Protein AF-A0A925XV12-F1 (afdb_monomer_lite)

Structure (mmCIF, N/CA/C/O backbone):
data_AF-A0A925XV12-F1
#
_entry.id   AF-A0A925XV12-F1
#
loop_
_atom_site.group_PDB
_atom_site.id
_atom_site.type_symbol
_atom_site.label_atom_id
_atom_site.label_alt_id
_atom_site.label_comp_id
_atom_site.label_asym_id
_atom_site.label_entity_id
_atom_site.label_seq_id
_atom_site.pdbx_PDB_ins_code
_atom_site.Cartn_x
_atom_site.Cartn_y
_atom_site.Cartn_z
_atom_site.occupancy
_atom_site.B_iso_or_equiv
_atom_site.auth_seq_id
_atom_site.auth_comp_id
_atom_site.auth_asym_id
_atom_site.auth_atom_id
_atom_site.pdbx_PDB_model_num
ATOM 1 N N . MET A 1 1 ? -2.933 5.078 6.588 1.00 94.50 1 MET A N 1
ATOM 2 C CA . MET A 1 1 ? -4.212 4.975 5.857 1.00 94.50 1 MET A CA 1
ATOM 3 C C . MET A 1 1 ? -5.320 4.543 6.812 1.00 94.50 1 MET A C 1
ATOM 5 O O . MET A 1 1 ? -5.064 3.652 7.604 1.00 94.50 1 MET A O 1
ATOM 9 N N . TYR A 1 2 ? -6.508 5.157 6.780 1.00 94.19 2 TYR A N 1
ATOM 10 C CA . TYR A 1 2 ? -7.663 4.730 7.592 1.00 94.19 2 TYR A CA 1
ATOM 11 C C . TYR A 1 2 ? -8.702 4.033 6.713 1.00 94.19 2 TYR A C 1
ATOM 13 O O . TYR A 1 2 ? -9.082 4.588 5.682 1.00 94.19 2 TYR A O 1
ATOM 21 N N . ALA A 1 3 ? -9.181 2.861 7.125 1.00 93.44 3 ALA A N 1
ATOM 22 C CA . ALA A 1 3 ? -10.274 2.153 6.466 1.00 93.44 3 ALA A CA 1
ATOM 23 C C . ALA A 1 3 ? -11.007 1.238 7.449 1.00 93.44 3 ALA A C 1
ATOM 25 O O . ALA A 1 3 ? -10.386 0.605 8.294 1.00 93.44 3 ALA A O 1
ATOM 26 N N . ASN A 1 4 ? -12.336 1.161 7.328 1.00 91.75 4 ASN A N 1
ATOM 27 C CA . ASN A 1 4 ? -13.188 0.247 8.103 1.00 91.75 4 ASN A CA 1
ATOM 28 C C . ASN A 1 4 ? -12.991 0.302 9.631 1.00 91.75 4 ASN A C 1
ATOM 30 O O . ASN A 1 4 ? -13.162 -0.699 10.316 1.00 91.75 4 ASN A O 1
ATOM 34 N N . GLY A 1 5 ? -12.661 1.476 10.179 1.00 93.69 5 GLY A N 1
ATOM 35 C CA . GLY A 1 5 ? -12.403 1.625 11.614 1.00 93.69 5 GLY A CA 1
ATOM 36 C C . GLY A 1 5 ? -10.950 1.399 12.023 1.00 93.69 5 GLY A C 1
ATOM 37 O O . GLY A 1 5 ? -10.616 1.681 13.165 1.00 93.69 5 GLY A O 1
ATOM 38 N N . GLU A 1 6 ? -10.082 0.977 11.111 1.00 96.25 6 GLU A N 1
ATOM 39 C CA . GLU A 1 6 ? -8.687 0.629 11.377 1.00 96.25 6 GLU A CA 1
ATOM 40 C C . GLU A 1 6 ? -7.737 1.655 10.749 1.00 96.25 6 GLU A C 1
ATOM 42 O O . GLU A 1 6 ? -8.043 2.279 9.729 1.00 96.25 6 GLU A O 1
ATOM 47 N N . VAL A 1 7 ? -6.568 1.844 11.359 1.00 97.44 7 VAL A N 1
ATOM 48 C CA . VAL A 1 7 ? -5.483 2.678 10.832 1.00 97.44 7 VAL A CA 1
ATOM 49 C C . VAL A 1 7 ? -4.286 1.793 10.525 1.00 97.44 7 VAL A C 1
ATOM 51 O O . VAL A 1 7 ? -3.751 1.145 11.415 1.00 97.44 7 VAL A O 1
ATOM 54 N N . TYR A 1 8 ? -3.820 1.825 9.286 1.00 98.31 8 TYR A N 1
ATOM 55 C CA . TYR A 1 8 ? -2.612 1.140 8.843 1.00 98.31 8 TYR A CA 1
ATOM 56 C C . TYR A 1 8 ? -1.480 2.135 8.629 1.00 98.31 8 TYR A C 1
ATOM 58 O O . TYR A 1 8 ? -1.708 3.232 8.104 1.00 98.31 8 TYR A O 1
ATOM 66 N N . PHE A 1 9 ? -0.261 1.768 8.993 1.00 98.06 9 PHE A N 1
ATOM 67 C CA . PHE A 1 9 ? 0.918 2.590 8.745 1.00 98.06 9 PHE A CA 1
ATOM 68 C C . PHE A 1 9 ? 2.157 1.725 8.568 1.00 98.06 9 PHE A C 1
ATOM 70 O O . PHE A 1 9 ? 2.284 0.662 9.174 1.00 98.06 9 PHE A O 1
ATOM 77 N N . CYS A 1 10 ? 3.061 2.196 7.720 1.00 98.06 10 CYS A N 1
ATOM 78 C CA . CYS A 1 10 ? 4.308 1.513 7.443 1.00 98.06 10 CYS A CA 1
ATOM 79 C C . CYS A 1 10 ? 5.380 1.917 8.458 1.00 98.06 10 CYS A C 1
ATOM 81 O O . CYS A 1 10 ? 5.393 3.039 8.972 1.00 98.06 10 CYS A O 1
ATOM 83 N N . CYS A 1 11 ? 6.294 0.995 8.727 1.00 97.88 11 CYS A N 1
ATOM 84 C CA . CYS A 1 11 ? 7.598 1.290 9.295 1.00 97.88 11 CYS A CA 1
ATOM 85 C C . CYS A 1 11 ? 8.631 0.832 8.265 1.00 97.88 11 CYS A C 1
ATOM 87 O O . CYS A 1 11 ? 8.889 -0.364 8.173 1.00 97.88 11 CYS A O 1
ATOM 89 N N . THR A 1 12 ? 9.166 1.769 7.479 1.00 97.56 12 THR A N 1
ATOM 90 C CA . THR A 1 12 ? 10.015 1.500 6.303 1.00 97.56 12 THR A CA 1
ATOM 91 C C . THR A 1 12 ? 11.215 0.610 6.610 1.00 97.56 12 THR A C 1
ATOM 93 O O . THR A 1 12 ? 11.484 -0.318 5.863 1.00 97.56 12 THR A O 1
ATOM 96 N N . GLU A 1 13 ? 11.897 0.825 7.733 1.00 96.38 13 GLU A N 1
ATOM 97 C CA . GLU A 1 13 ? 13.100 0.065 8.124 1.00 96.38 13 GLU A CA 1
ATOM 98 C C . GLU A 1 13 ? 12.858 -0.798 9.377 1.00 96.38 13 GLU A C 1
ATOM 100 O O . GLU A 1 13 ? 13.766 -1.095 10.153 1.00 96.38 13 GLU A O 1
ATOM 105 N N . GLY A 1 14 ? 11.598 -1.160 9.630 1.00 95.25 14 GLY A N 1
ATOM 106 C CA . GLY A 1 14 ? 11.213 -2.010 10.753 1.00 95.25 14 GLY A CA 1
ATOM 107 C C . GLY A 1 14 ? 11.618 -3.481 10.590 1.00 95.25 14 GLY A C 1
ATOM 108 O O . GLY A 1 14 ? 12.044 -3.933 9.528 1.00 95.25 14 GLY A O 1
ATOM 109 N N . GLY A 1 15 ? 11.416 -4.255 11.656 1.00 95.06 15 GLY A N 1
ATOM 110 C CA . GLY A 1 15 ? 11.670 -5.697 11.678 1.00 95.06 15 GLY A CA 1
ATOM 111 C C . GLY A 1 15 ? 13.138 -6.073 11.878 1.00 95.06 15 GLY A C 1
ATOM 112 O O . GLY A 1 15 ? 14.042 -5.240 11.864 1.00 95.06 15 GLY A O 1
ATOM 113 N N . SER A 1 16 ? 13.388 -7.360 12.110 1.00 95.81 16 SER A N 1
ATOM 114 C CA . SER A 1 16 ? 14.730 -7.868 12.435 1.00 95.81 16 SER A CA 1
ATOM 115 C C . SER A 1 16 ? 15.723 -7.770 11.273 1.00 95.81 16 SER A C 1
ATOM 117 O O . SER A 1 16 ? 16.922 -7.614 11.503 1.00 95.81 16 SER A O 1
ATOM 119 N N . ALA A 1 17 ? 15.218 -7.835 10.039 1.00 95.75 17 ALA A N 1
ATOM 120 C CA . ALA A 1 17 ? 16.006 -7.659 8.824 1.00 95.75 17 ALA A CA 1
ATOM 121 C C . ALA A 1 17 ? 16.117 -6.187 8.381 1.00 95.75 17 ALA A C 1
ATOM 123 O O . ALA A 1 17 ? 16.879 -5.900 7.466 1.00 95.75 17 ALA A O 1
ATOM 124 N N . GLY A 1 18 ? 15.382 -5.261 9.015 1.00 97.12 18 GLY A N 1
ATOM 125 C CA . GLY A 1 18 ? 15.363 -3.842 8.640 1.00 97.12 18 GLY A CA 1
ATOM 126 C C . GLY A 1 18 ? 14.692 -3.549 7.292 1.00 97.12 18 GLY A C 1
ATOM 127 O O . GLY A 1 18 ? 14.897 -2.480 6.732 1.00 97.12 18 GLY A O 1
ATOM 128 N N . VAL A 1 19 ? 13.907 -4.496 6.767 1.00 96.50 19 VAL A N 1
ATOM 129 C CA . VAL A 1 19 ? 13.252 -4.420 5.443 1.00 96.50 19 VAL A CA 1
ATOM 130 C C . VAL A 1 19 ? 11.795 -3.962 5.523 1.00 96.50 19 VAL A C 1
ATOM 132 O O . VAL A 1 19 ? 11.097 -3.902 4.517 1.00 96.50 19 VAL A O 1
ATOM 135 N N . GLY A 1 20 ? 11.326 -3.632 6.724 1.00 97.50 20 GLY A N 1
ATOM 136 C CA . GLY A 1 20 ? 10.066 -2.951 6.943 1.00 97.50 20 GLY A CA 1
ATOM 137 C C . GLY A 1 20 ? 8.928 -3.806 7.487 1.00 97.50 20 GLY A C 1
ATOM 138 O O . GLY A 1 20 ? 8.975 -5.034 7.558 1.00 97.50 20 GLY A O 1
ATOM 139 N N . GLN A 1 21 ? 7.893 -3.101 7.935 1.00 98.31 21 GLN A N 1
ATOM 140 C CA . GLN A 1 21 ? 6.704 -3.653 8.578 1.00 98.31 21 GLN A CA 1
ATOM 141 C C . GLN A 1 21 ? 5.461 -2.864 8.165 1.00 98.31 21 GLN A C 1
ATOM 143 O O . GLN A 1 21 ? 5.538 -1.662 7.891 1.00 98.31 21 GLN A O 1
ATOM 148 N N . VAL A 1 22 ? 4.294 -3.500 8.264 1.00 98.50 22 VAL A N 1
ATOM 149 C CA . VAL A 1 22 ? 3.005 -2.799 8.324 1.00 98.50 22 VAL A CA 1
ATOM 150 C C . VAL A 1 22 ? 2.386 -3.021 9.691 1.00 98.50 22 VAL A C 1
ATOM 152 O O . VAL A 1 22 ? 2.253 -4.150 10.167 1.00 98.50 22 VAL A O 1
ATOM 155 N N . TRP A 1 23 ? 1.975 -1.928 10.311 1.00 98.44 23 TRP A N 1
ATOM 156 C CA . TRP A 1 23 ? 1.282 -1.918 11.585 1.00 98.44 23 TRP A CA 1
ATOM 157 C C . TRP A 1 23 ? -0.191 -1.600 11.379 1.00 98.44 23 TRP A C 1
ATOM 159 O O . TRP A 1 23 ? -0.553 -0.752 10.558 1.00 98.44 23 TRP A O 1
ATOM 169 N N . ARG A 1 24 ? -1.037 -2.262 12.164 1.00 98.19 24 ARG A N 1
ATOM 170 C CA . ARG A 1 24 ? -2.473 -2.016 12.256 1.00 98.19 24 ARG A CA 1
ATOM 171 C C . ARG A 1 24 ? -2.796 -1.466 13.639 1.00 98.19 24 ARG A C 1
ATOM 173 O O . ARG A 1 24 ? -2.402 -2.034 14.651 1.00 98.19 24 ARG A O 1
ATOM 180 N N . TYR A 1 25 ? -3.546 -0.375 13.685 1.00 97.75 25 TYR A N 1
ATOM 181 C CA . TYR A 1 25 ? -4.122 0.183 14.897 1.00 97.75 25 TYR A CA 1
ATOM 182 C C . TYR A 1 25 ? -5.647 0.126 14.830 1.00 97.75 25 TYR A C 1
ATOM 184 O O . TYR A 1 25 ? -6.259 0.638 13.892 1.00 97.75 25 TYR A O 1
ATOM 192 N N . ILE A 1 26 ? -6.251 -0.474 15.850 1.00 97.06 26 ILE A N 1
ATOM 193 C CA . ILE A 1 26 ? -7.695 -0.591 16.039 1.00 97.06 26 ILE A CA 1
ATOM 194 C C . ILE A 1 26 ? -8.059 0.311 17.227 1.00 97.06 26 ILE A C 1
ATOM 196 O O . ILE A 1 26 ? -7.774 -0.053 18.373 1.00 97.06 26 ILE A O 1
ATOM 200 N N . PRO A 1 27 ? -8.639 1.501 16.992 1.00 96.50 27 PRO A N 1
ATOM 201 C CA . PRO A 1 27 ? -9.071 2.393 18.058 1.00 96.50 27 PRO A CA 1
ATOM 202 C C . PRO A 1 27 ? -10.149 1.745 18.935 1.00 96.50 27 PRO A C 1
ATOM 204 O O . PRO A 1 27 ? -11.011 1.012 18.449 1.00 96.50 27 PRO A O 1
ATOM 207 N N . GLY A 1 28 ? -10.131 2.064 20.227 1.00 95.62 28 GLY A N 1
ATOM 208 C CA . GLY A 1 28 ? -11.234 1.791 21.143 1.00 95.62 28 GLY A CA 1
ATOM 209 C C . GLY A 1 28 ? -12.495 2.569 20.761 1.00 95.62 28 GLY A C 1
ATOM 210 O O . GLY A 1 28 ? -12.485 3.442 19.890 1.00 95.62 28 GLY A O 1
ATOM 211 N N . THR A 1 29 ? -13.609 2.270 21.427 1.00 93.62 29 THR A N 1
ATOM 212 C CA . THR A 1 29 ? -14.906 2.876 21.085 1.00 93.62 29 THR A CA 1
ATOM 213 C C . THR A 1 29 ? -14.992 4.350 21.478 1.00 93.62 29 THR A C 1
ATOM 215 O O . THR A 1 29 ? -15.798 5.099 20.923 1.00 93.62 29 THR A O 1
ATOM 218 N N . THR A 1 30 ? -14.134 4.788 22.401 1.00 93.06 30 THR A N 1
ATOM 219 C CA . THR A 1 30 ? -14.012 6.183 22.829 1.00 93.06 30 THR A CA 1
ATOM 220 C C . THR A 1 30 ? -12.570 6.682 22.733 1.00 93.06 30 THR A C 1
ATOM 222 O O . THR A 1 30 ? -11.615 5.914 22.815 1.00 93.06 30 THR A O 1
ATOM 225 N N . ALA A 1 31 ? -12.393 8.004 22.620 1.00 85.88 31 ALA A N 1
ATOM 226 C CA . ALA A 1 31 ? -11.070 8.632 22.508 1.00 85.88 31 ALA A CA 1
ATOM 227 C C . ALA A 1 31 ? -10.144 8.375 23.718 1.00 85.88 31 ALA A C 1
ATOM 229 O O . ALA A 1 31 ? -8.935 8.565 23.622 1.00 85.88 31 ALA A O 1
ATOM 230 N N . THR A 1 32 ? -10.704 7.964 24.858 1.00 92.81 32 THR A N 1
ATOM 231 C CA . THR A 1 32 ? -9.979 7.699 26.109 1.00 92.81 32 THR A CA 1
ATOM 232 C C . THR A 1 32 ? -9.685 6.222 26.351 1.00 92.81 32 THR A C 1
ATOM 234 O O . THR A 1 32 ? -8.875 5.910 27.218 1.00 92.81 32 THR A O 1
ATOM 237 N N . GLU A 1 33 ? -10.322 5.311 25.611 1.00 93.44 33 GLU A N 1
ATOM 238 C CA . GLU A 1 33 ? -10.097 3.862 25.737 1.00 93.44 33 GLU A CA 1
ATOM 239 C C . GLU A 1 33 ? -8.771 3.403 25.114 1.00 93.44 33 GLU A C 1
ATOM 241 O O . GLU A 1 33 ? -8.357 2.265 25.325 1.00 93.44 33 GLU A O 1
ATOM 246 N N . GLY A 1 34 ? -8.083 4.280 24.374 1.00 92.25 34 GLY A N 1
ATOM 247 C CA . GLY A 1 34 ? -6.889 3.916 23.618 1.00 92.25 34 GLY A CA 1
ATOM 248 C C . GLY A 1 34 ? -7.256 3.038 22.424 1.00 92.25 34 GLY A C 1
ATOM 249 O O . GLY A 1 34 ? -8.165 3.382 21.671 1.00 92.25 34 GLY A O 1
ATOM 250 N N . GLY A 1 35 ? -6.550 1.923 22.247 1.00 95.44 35 GLY A N 1
ATOM 251 C CA . GLY A 1 35 ? -6.789 0.951 21.183 1.00 95.44 35 GLY A CA 1
ATOM 252 C C . GLY A 1 35 ? -5.771 -0.189 21.203 1.00 95.44 35 GLY A C 1
ATOM 253 O O . GLY A 1 35 ? -4.912 -0.255 22.085 1.00 95.44 35 GLY A O 1
ATOM 254 N N . THR A 1 36 ? -5.858 -1.082 20.223 1.00 97.38 36 THR A N 1
ATOM 255 C CA . THR A 1 36 ? -4.904 -2.180 20.019 1.00 97.38 36 THR A CA 1
ATOM 256 C C . THR A 1 36 ? -3.989 -1.850 18.852 1.00 97.38 36 THR A C 1
ATOM 258 O O . THR A 1 36 ? -4.462 -1.469 17.787 1.00 97.38 36 THR A O 1
ATOM 261 N N . ILE A 1 37 ? -2.682 -2.007 19.051 1.00 97.69 37 ILE A N 1
ATOM 262 C CA . ILE A 1 37 ? -1.687 -1.975 17.981 1.00 97.69 37 ILE A CA 1
ATOM 263 C C . ILE A 1 37 ? -1.205 -3.400 17.712 1.00 97.69 37 ILE A C 1
ATOM 265 O O . ILE A 1 37 ? -0.932 -4.158 18.643 1.00 97.69 37 ILE A O 1
ATOM 269 N N . GLU A 1 38 ? -1.112 -3.756 16.442 1.00 97.94 38 GLU A N 1
ATOM 270 C CA . GLU A 1 38 ? -0.739 -5.077 15.965 1.00 97.94 38 GLU A CA 1
ATOM 271 C C . GLU A 1 38 ? 0.323 -4.946 14.879 1.00 97.94 38 GLU A C 1
ATOM 273 O O . GLU A 1 38 ? 0.191 -4.135 13.958 1.00 97.94 38 GLU A O 1
ATOM 278 N N . LEU A 1 39 ? 1.369 -5.764 14.986 1.00 98.19 39 LEU A N 1
ATOM 279 C CA . LEU A 1 39 ? 2.283 -6.000 13.879 1.00 98.19 39 LEU A CA 1
ATOM 280 C C . LEU A 1 39 ? 1.543 -6.853 12.848 1.00 98.19 39 LEU A C 1
ATOM 282 O O . LEU A 1 39 ? 1.391 -8.057 13.039 1.00 98.19 39 LEU A O 1
ATOM 286 N N . PHE A 1 40 ? 1.024 -6.209 11.807 1.00 98.19 40 PHE A N 1
ATOM 287 C CA . PHE A 1 40 ? 0.135 -6.849 10.843 1.00 98.19 40 PHE A CA 1
ATOM 288 C C . PHE A 1 40 ? 0.917 -7.644 9.795 1.00 98.19 40 PHE A C 1
ATOM 290 O O . PHE A 1 40 ? 0.525 -8.753 9.446 1.00 98.19 40 PHE A O 1
ATOM 297 N N . VAL A 1 41 ? 2.041 -7.097 9.324 1.00 98.06 41 VAL A N 1
ATOM 298 C CA . VAL A 1 41 ? 2.914 -7.731 8.329 1.00 98.06 41 VAL A CA 1
ATOM 299 C C . VAL A 1 41 ? 4.378 -7.474 8.676 1.00 98.06 41 VAL A C 1
ATOM 301 O O . VAL A 1 41 ? 4.779 -6.325 8.859 1.00 98.06 41 VAL A O 1
ATOM 304 N N . GLU A 1 42 ? 5.174 -8.544 8.726 1.00 97.62 42 GLU A N 1
ATOM 305 C CA . GLU A 1 42 ? 6.640 -8.515 8.830 1.00 97.62 42 GLU A CA 1
ATOM 306 C C . GLU A 1 42 ? 7.224 -9.801 8.212 1.00 97.62 42 GLU A C 1
ATOM 308 O O . GLU A 1 42 ? 7.460 -10.780 8.924 1.00 97.62 42 GLU A O 1
ATOM 313 N N . PRO A 1 43 ? 7.442 -9.855 6.887 1.00 94.62 43 PRO A N 1
ATOM 314 C CA . PRO A 1 43 ? 8.002 -11.052 6.264 1.00 94.62 43 PRO A CA 1
ATOM 315 C C . PRO A 1 43 ? 9.480 -11.266 6.625 1.00 94.62 43 PRO A C 1
ATOM 317 O O . PRO A 1 43 ? 9.951 -12.397 6.568 1.00 94.62 43 PRO A O 1
ATOM 320 N N . ASN A 1 44 ? 10.204 -10.204 7.016 1.00 94.50 44 ASN A N 1
ATOM 321 C CA . ASN A 1 44 ? 11.666 -10.204 7.188 1.00 94.50 44 ASN A CA 1
ATOM 322 C C . ASN A 1 44 ? 12.423 -10.760 5.960 1.00 94.50 44 ASN A C 1
ATOM 324 O O . ASN A 1 44 ? 13.485 -11.365 6.105 1.00 94.50 44 ASN A O 1
ATOM 328 N N . ASP A 1 45 ? 11.879 -10.562 4.758 1.00 95.56 45 ASP A N 1
ATOM 329 C CA . ASP A 1 45 ? 12.445 -11.031 3.494 1.00 95.56 45 ASP A CA 1
ATOM 330 C C . ASP A 1 45 ? 12.227 -9.961 2.416 1.00 95.56 45 ASP A C 1
ATOM 332 O O . ASP A 1 45 ? 11.094 -9.734 1.987 1.00 95.56 45 ASP A O 1
ATOM 336 N N . ALA A 1 46 ? 13.320 -9.326 1.978 1.00 94.81 46 ALA A N 1
ATOM 337 C CA . ALA A 1 46 ? 13.309 -8.278 0.954 1.00 94.81 46 ALA A CA 1
ATOM 338 C C . ALA A 1 46 ? 12.784 -8.764 -0.408 1.00 94.81 46 ALA A C 1
ATOM 340 O O . ALA A 1 46 ? 12.349 -7.965 -1.227 1.00 94.81 46 ALA A O 1
ATOM 341 N N . SER A 1 47 ? 12.783 -10.075 -0.674 1.00 94.81 47 SER A N 1
ATOM 342 C CA . SER A 1 47 ? 12.185 -10.607 -1.905 1.00 94.81 47 SER A CA 1
ATOM 343 C C . SER A 1 47 ? 10.650 -10.641 -1.874 1.00 94.81 47 SER A C 1
ATOM 345 O O . SER A 1 47 ? 10.016 -10.801 -2.920 1.00 94.81 47 SER A O 1
ATOM 347 N N . VAL A 1 48 ? 10.055 -10.501 -0.683 1.00 96.38 48 VAL A N 1
ATOM 348 C CA . VAL A 1 48 ? 8.605 -10.511 -0.447 1.00 96.38 48 VAL A CA 1
ATOM 349 C C . VAL A 1 48 ? 8.071 -9.099 -0.219 1.00 96.38 48 VAL A C 1
ATOM 351 O O . VAL A 1 48 ? 7.009 -8.765 -0.746 1.00 96.38 48 VAL A O 1
ATOM 354 N N . LEU A 1 49 ? 8.779 -8.307 0.588 1.00 97.44 49 LEU A N 1
ATOM 355 C CA . LEU A 1 49 ? 8.479 -6.906 0.861 1.00 97.44 49 LEU A CA 1
ATOM 356 C C . LEU A 1 49 ? 9.764 -6.188 1.281 1.00 97.44 49 LEU A C 1
ATOM 358 O O . LEU A 1 49 ? 10.412 -6.614 2.241 1.00 97.44 49 LEU A O 1
ATOM 362 N N . GLU A 1 50 ? 10.086 -5.090 0.614 1.00 97.50 50 GLU A N 1
ATOM 363 C CA . GLU A 1 50 ? 11.254 -4.264 0.912 1.00 97.50 50 GLU A CA 1
ATOM 364 C C . GLU A 1 50 ? 10.854 -2.795 1.069 1.00 97.50 50 GLU A C 1
ATOM 366 O O . GLU A 1 50 ? 10.312 -2.171 0.163 1.00 97.50 50 GLU A O 1
ATOM 371 N N . ASN A 1 51 ? 11.116 -2.237 2.249 1.00 98.00 51 ASN A N 1
ATOM 372 C CA . ASN A 1 51 ? 10.968 -0.816 2.551 1.00 98.00 51 ASN A CA 1
ATOM 373 C C . ASN A 1 51 ? 9.617 -0.208 2.110 1.00 98.00 51 ASN A C 1
ATOM 375 O O . ASN A 1 51 ? 9.589 0.795 1.397 1.00 98.00 51 ASN A O 1
ATOM 379 N N . PRO A 1 52 ? 8.468 -0.770 2.543 1.00 98.00 52 PRO A N 1
ATOM 380 C CA . PRO A 1 52 ? 7.173 -0.171 2.261 1.00 98.00 52 PRO A CA 1
ATOM 381 C C . PRO A 1 52 ? 7.096 1.217 2.899 1.00 98.00 52 PRO A C 1
ATOM 383 O O . PRO A 1 52 ? 7.280 1.358 4.109 1.00 98.00 52 PRO A O 1
ATOM 386 N N . ASP A 1 53 ? 6.761 2.232 2.109 1.00 95.00 53 ASP A N 1
ATOM 387 C CA . ASP A 1 53 ? 6.535 3.594 2.600 1.00 95.00 53 ASP A CA 1
ATOM 388 C C . ASP A 1 53 ? 5.057 3.960 2.435 1.00 95.00 53 ASP A C 1
ATOM 390 O O . ASP A 1 53 ? 4.293 4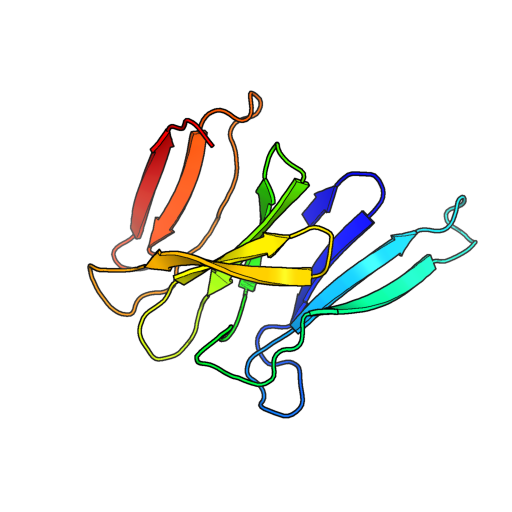.041 3.405 1.00 95.00 53 ASP A O 1
ATOM 394 N N . ASN A 1 54 ? 4.611 4.147 1.192 1.00 96.38 54 ASN A N 1
ATOM 395 C CA . ASN A 1 54 ? 3.264 4.637 0.942 1.00 96.38 54 ASN A CA 1
ATOM 396 C C . ASN A 1 54 ? 2.243 3.504 0.975 1.00 96.38 54 ASN A C 1
ATOM 398 O O . ASN A 1 54 ? 2.490 2.408 0.488 1.00 96.38 54 ASN A O 1
ATOM 402 N N . ILE A 1 55 ? 1.057 3.793 1.508 1.00 98.12 55 ILE A N 1
ATOM 403 C CA . ILE A 1 55 ? -0.005 2.808 1.701 1.00 98.12 55 ILE A CA 1
ATOM 404 C C . ILE A 1 55 ? -1.357 3.375 1.284 1.00 98.12 55 ILE A C 1
ATOM 406 O O . ILE A 1 55 ? -1.727 4.487 1.670 1.00 98.12 55 ILE A O 1
ATOM 410 N N . THR A 1 56 ? -2.133 2.579 0.555 1.00 97.88 56 THR A N 1
ATOM 411 C CA . THR A 1 56 ? -3.540 2.854 0.267 1.00 97.88 56 THR A CA 1
ATOM 412 C C . THR A 1 56 ? -4.403 1.615 0.442 1.00 97.88 56 THR A C 1
ATOM 414 O O . THR A 1 56 ? -3.887 0.505 0.497 1.00 97.88 56 THR A O 1
ATOM 417 N N . VAL A 1 57 ? -5.713 1.804 0.575 1.00 97.38 57 VAL A N 1
ATOM 418 C CA . VAL A 1 57 ? -6.674 0.703 0.711 1.00 97.38 57 VAL A CA 1
ATOM 419 C C . VAL A 1 57 ? -7.440 0.586 -0.596 1.00 97.38 57 VAL A C 1
ATOM 421 O O . VAL A 1 57 ? -8.015 1.563 -1.083 1.00 97.38 57 VAL A O 1
ATOM 424 N N . ALA A 1 58 ? -7.433 -0.610 -1.166 1.00 96.19 58 ALA A N 1
ATOM 425 C CA . ALA A 1 58 ? -8.173 -0.943 -2.359 1.00 96.19 58 ALA A CA 1
ATOM 426 C C . ALA A 1 58 ? -9.683 -1.027 -2.072 1.00 96.19 58 ALA A C 1
ATOM 428 O O . ALA A 1 58 ? -10.093 -1.369 -0.961 1.00 96.19 58 ALA A O 1
ATOM 429 N N . PRO A 1 59 ? -10.548 -0.784 -3.073 1.00 94.50 59 PRO A N 1
ATOM 430 C CA . PRO A 1 59 ? -12.004 -0.831 -2.903 1.00 94.50 59 PRO A CA 1
ATOM 431 C C . PRO A 1 59 ? -12.544 -2.187 -2.429 1.00 94.50 59 PRO A C 1
ATOM 433 O O . PRO A 1 59 ? -13.656 -2.258 -1.913 1.00 94.50 59 PRO A O 1
ATOM 436 N N . PHE A 1 60 ? -11.770 -3.257 -2.622 1.00 94.62 60 PHE A N 1
ATOM 437 C CA . PHE A 1 60 ? -12.090 -4.623 -2.208 1.00 94.62 60 PHE A CA 1
ATOM 438 C C . PHE A 1 60 ? -11.471 -5.025 -0.857 1.00 94.62 60 PHE A C 1
ATOM 440 O O . PHE A 1 60 ? -11.719 -6.133 -0.393 1.00 94.62 60 PHE A O 1
ATOM 447 N N . GLY A 1 61 ? -10.754 -4.117 -0.185 1.00 95.50 61 GLY A N 1
ATOM 448 C CA . GLY A 1 61 ? -10.283 -4.282 1.195 1.00 95.50 61 GLY A CA 1
ATOM 449 C C . GLY A 1 61 ? -8.785 -4.537 1.355 1.00 95.50 61 GLY A C 1
ATOM 450 O O . GLY A 1 61 ? -8.276 -4.350 2.456 1.00 95.50 61 GLY A O 1
ATOM 451 N N . ASP A 1 62 ? -8.080 -4.904 0.287 1.00 97.75 62 ASP A N 1
ATOM 452 C CA . ASP A 1 62 ? -6.633 -5.139 0.326 1.00 97.75 62 ASP A CA 1
ATOM 453 C C . ASP A 1 62 ? -5.858 -3.828 0.524 1.00 97.75 62 ASP A C 1
ATOM 455 O O . ASP A 1 62 ? -6.302 -2.753 0.118 1.00 97.75 62 ASP A O 1
ATOM 459 N N . LEU A 1 63 ? -4.670 -3.899 1.119 1.00 98.31 63 LEU A N 1
ATOM 460 C CA . LEU A 1 63 ? -3.737 -2.774 1.190 1.00 98.31 63 LEU A CA 1
ATOM 461 C C . LEU A 1 63 ? -2.793 -2.830 0.002 1.00 98.31 63 LEU A C 1
ATOM 463 O O . LEU A 1 63 ? -2.270 -3.893 -0.311 1.00 98.31 63 LEU A O 1
ATOM 467 N N . PHE A 1 64 ? -2.535 -1.695 -0.635 1.00 98.44 64 PHE A N 1
ATOM 468 C CA . PHE A 1 64 ? -1.480 -1.560 -1.635 1.00 98.44 64 PHE A CA 1
ATOM 469 C C . PHE A 1 64 ? -0.359 -0.720 -1.034 1.00 98.44 64 PHE A C 1
ATOM 471 O O . PHE A 1 64 ? -0.586 0.424 -0.627 1.00 98.44 64 PHE A O 1
ATOM 478 N N . LEU A 1 65 ? 0.827 -1.312 -0.971 1.00 98.62 65 LEU A N 1
ATOM 479 C CA . LEU A 1 65 ? 2.061 -0.733 -0.461 1.00 98.62 65 LEU A CA 1
ATOM 480 C C . LEU A 1 65 ? 2.951 -0.355 -1.640 1.00 98.62 65 LEU A C 1
ATOM 482 O O . LEU A 1 65 ? 3.082 -1.144 -2.572 1.00 98.62 65 LEU A O 1
ATOM 486 N N . CYS A 1 66 ? 3.573 0.816 -1.598 1.00 98.44 66 CYS A N 1
ATOM 487 C CA . CYS A 1 66 ? 4.665 1.151 -2.503 1.00 98.44 66 CYS A CA 1
ATOM 488 C C . CYS A 1 66 ? 6.001 0.939 -1.795 1.00 98.44 66 CYS A C 1
ATOM 490 O O . CYS A 1 66 ? 6.182 1.441 -0.683 1.00 98.44 66 CYS A O 1
ATOM 492 N N . GLU A 1 67 ? 6.908 0.231 -2.454 1.00 98.19 67 GLU A N 1
ATOM 493 C CA . GLU A 1 67 ? 8.278 0.023 -1.985 1.00 98.19 67 GLU A CA 1
ATOM 494 C C . GLU A 1 67 ? 9.206 1.185 -2.365 1.00 98.19 67 GLU A C 1
ATOM 496 O O . GLU A 1 67 ? 9.049 1.798 -3.433 1.00 98.19 67 GLU A O 1
ATOM 501 N N . ASP A 1 68 ? 10.164 1.439 -1.469 1.00 97.31 68 ASP A N 1
ATOM 502 C CA . ASP A 1 68 ? 11.310 2.348 -1.606 1.00 97.31 68 ASP A CA 1
ATOM 503 C C . ASP A 1 68 ? 12.597 1.650 -1.117 1.00 97.31 68 ASP A C 1
ATOM 505 O O . ASP A 1 68 ? 13.236 2.052 -0.144 1.00 97.31 68 ASP A O 1
ATOM 509 N N . GLY A 1 69 ? 12.907 0.514 -1.742 1.00 95.31 69 GLY A N 1
ATOM 510 C CA . GLY A 1 69 ? 14.117 -0.276 -1.507 1.00 95.31 69 GLY A CA 1
ATOM 511 C C . GLY A 1 69 ? 15.264 0.040 -2.475 1.00 95.31 69 GLY A C 1
ATOM 512 O O . GLY A 1 69 ? 15.218 0.993 -3.256 1.00 95.31 69 GLY A O 1
ATOM 513 N N . ASP A 1 70 ? 16.290 -0.813 -2.480 1.00 89.12 70 ASP A N 1
ATOM 514 C CA . ASP A 1 70 ? 17.518 -0.598 -3.263 1.00 89.12 70 ASP A CA 1
ATOM 515 C C . ASP A 1 70 ? 17.471 -1.197 -4.688 1.00 89.12 70 ASP A C 1
ATOM 517 O O . ASP A 1 70 ? 18.256 -0.793 -5.556 1.00 89.12 70 ASP A O 1
ATOM 521 N N . ASP A 1 71 ? 16.589 -2.171 -4.953 1.00 88.50 71 ASP A N 1
ATOM 522 C CA . ASP A 1 71 ? 16.542 -2.913 -6.227 1.00 88.50 71 ASP A CA 1
ATOM 523 C C . ASP A 1 71 ? 15.261 -2.616 -7.042 1.00 88.50 71 ASP A C 1
ATOM 525 O O . ASP A 1 71 ? 14.832 -1.468 -7.196 1.00 88.50 71 ASP A O 1
ATOM 529 N N . ILE A 1 72 ? 14.661 -3.638 -7.652 1.00 94.44 72 ILE A N 1
ATOM 530 C CA . ILE A 1 72 ? 13.410 -3.535 -8.391 1.00 94.44 72 ILE A CA 1
ATOM 531 C C . ILE A 1 72 ? 12.282 -3.246 -7.407 1.00 94.44 72 ILE A C 1
ATOM 533 O O . ILE A 1 72 ? 12.009 -4.043 -6.522 1.00 94.44 72 ILE A O 1
ATOM 537 N N . GLN A 1 73 ? 11.568 -2.159 -7.672 1.00 96.81 73 GLN A N 1
ATOM 538 C CA . GLN A 1 73 ? 10.483 -1.680 -6.826 1.00 96.81 73 GLN A CA 1
ATOM 539 C C . GLN A 1 73 ? 9.140 -2.268 -7.250 1.00 96.81 73 GLN A C 1
ATOM 541 O O . GLN A 1 73 ? 8.845 -2.359 -8.456 1.00 96.81 73 GLN A O 1
ATOM 546 N N . TYR A 1 74 ? 8.303 -2.617 -6.275 1.00 97.94 74 TYR A N 1
ATOM 547 C CA . TYR A 1 74 ? 6.960 -3.129 -6.508 1.00 97.94 74 TYR A CA 1
ATOM 548 C C . TYR A 1 74 ? 5.879 -2.280 -5.834 1.00 97.94 74 TYR A C 1
ATOM 550 O O . TYR A 1 74 ? 6.092 -1.551 -4.866 1.00 97.94 74 TYR A O 1
ATOM 558 N N . VAL A 1 75 ? 4.672 -2.377 -6.387 1.00 98.31 75 VAL A N 1
ATOM 559 C CA . VAL A 1 75 ? 3.461 -2.206 -5.589 1.00 98.31 75 VAL A CA 1
ATOM 560 C C . VA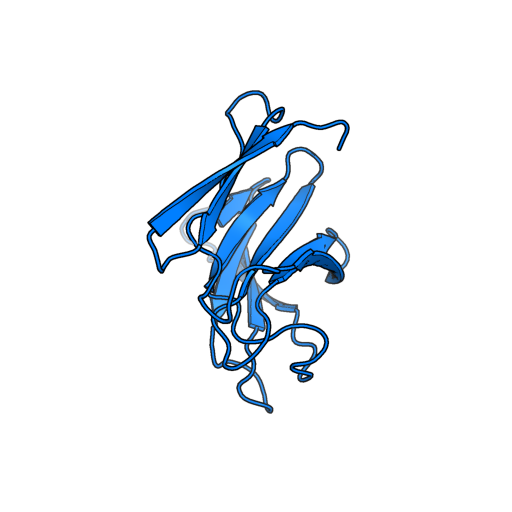L A 1 75 ? 3.110 -3.589 -5.060 1.00 98.31 75 VAL A C 1
ATOM 562 O O . VAL A 1 75 ? 2.872 -4.503 -5.858 1.00 98.31 75 VAL A O 1
ATOM 565 N N . VAL A 1 76 ? 3.082 -3.746 -3.743 1.00 98.56 76 VAL A N 1
ATOM 566 C CA . VAL A 1 76 ? 2.769 -5.009 -3.066 1.00 98.56 76 VAL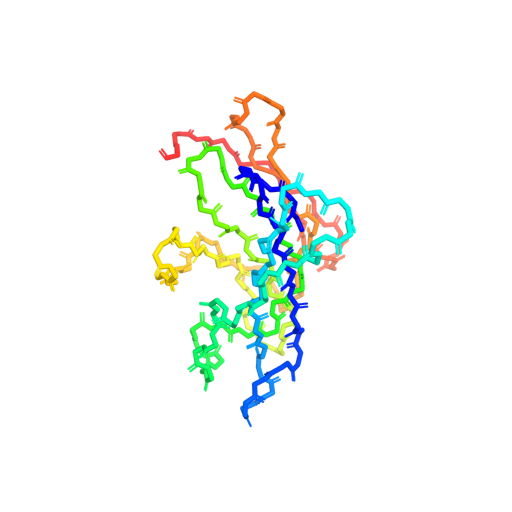 A CA 1
ATOM 567 C C . VAL A 1 76 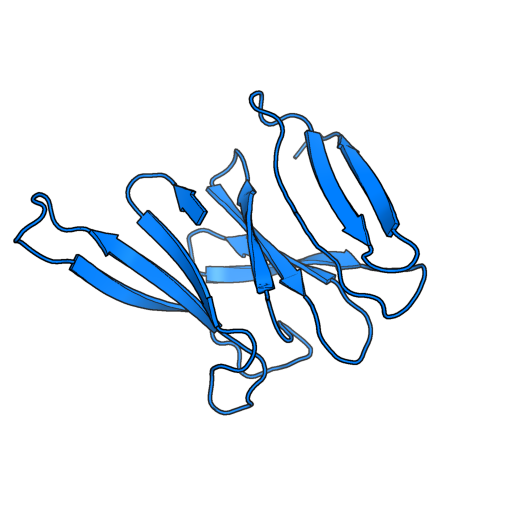? 1.359 -4.931 -2.495 1.00 98.56 76 VAL A C 1
ATOM 569 O O . VAL A 1 76 ? 1.009 -3.985 -1.792 1.00 98.56 76 VAL A O 1
ATOM 572 N N . GLY A 1 77 ? 0.532 -5.915 -2.825 1.00 98.44 77 GLY A N 1
ATOM 573 C CA . GLY A 1 77 ? -0.781 -6.106 -2.232 1.00 98.44 77 GLY A CA 1
ATOM 574 C C . GLY A 1 77 ? -0.690 -6.897 -0.930 1.00 98.44 77 GLY A C 1
ATOM 575 O O . GLY A 1 77 ? 0.119 -7.818 -0.818 1.00 98.44 77 GLY A O 1
ATOM 576 N N . VAL A 1 78 ? -1.531 -6.547 0.038 1.00 98.62 78 VAL A N 1
ATOM 577 C CA . VAL A 1 78 ? -1.716 -7.272 1.297 1.00 98.62 78 VAL A CA 1
ATOM 578 C C . VAL A 1 78 ? -3.201 -7.542 1.489 1.00 98.62 78 VAL A C 1
ATOM 580 O O . VAL A 1 78 ? -3.995 -6.604 1.583 1.00 98.62 78 VAL A O 1
ATOM 583 N N . THR A 1 79 ? -3.583 -8.811 1.577 1.00 98.19 79 THR A N 1
ATOM 584 C CA . THR A 1 79 ? -4.979 -9.195 1.824 1.00 98.19 79 THR A CA 1
ATOM 585 C C . THR A 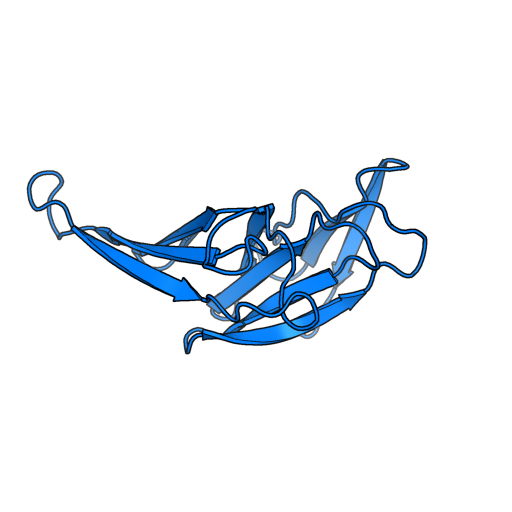1 79 ? -5.404 -8.834 3.256 1.00 98.19 79 THR A C 1
ATOM 587 O O . THR A 1 79 ? -4.554 -8.652 4.133 1.00 98.19 79 THR A O 1
ATOM 590 N N . PRO A 1 80 ? -6.711 -8.806 3.579 1.00 96.38 80 PRO A N 1
ATOM 591 C CA . PRO A 1 80 ? -7.174 -8.614 4.956 1.00 96.38 80 PRO A CA 1
ATOM 592 C C . PRO A 1 80 ? -6.663 -9.676 5.946 1.00 96.38 80 PRO A C 1
ATOM 594 O O . PRO A 1 80 ? -6.712 -9.466 7.158 1.00 96.38 80 PRO A O 1
ATOM 597 N N . GLN A 1 81 ? -6.187 -10.821 5.443 1.00 96.81 81 GLN A N 1
ATOM 598 C CA . GLN A 1 81 ? -5.578 -11.899 6.225 1.00 96.81 81 GLN A CA 1
ATOM 599 C C . GLN A 1 81 ? -4.058 -11.734 6.401 1.00 96.81 81 GLN A C 1
ATOM 601 O O . GLN A 1 81 ? -3.451 -12.539 7.103 1.00 96.81 81 GLN A O 1
ATOM 606 N N . GLY A 1 82 ? -3.451 -10.705 5.803 1.00 97.19 82 GLY A N 1
ATOM 607 C CA . GLY A 1 82 ? -2.012 -10.441 5.871 1.00 97.19 82 GLY A CA 1
ATOM 608 C C . GLY A 1 82 ? -1.183 -11.195 4.827 1.00 97.19 82 GLY A C 1
ATOM 609 O O . GLY A 1 82 ? 0.039 -11.245 4.946 1.00 97.19 82 GLY A O 1
ATOM 610 N N . GLU A 1 83 ? -1.812 -11.795 3.811 1.00 98.31 83 GLU A N 1
ATOM 611 C CA . GLU A 1 83 ? -1.088 -12.470 2.727 1.00 98.31 83 GLU A CA 1
ATOM 612 C C . GLU A 1 83 ? -0.558 -11.440 1.726 1.00 98.31 83 GLU A C 1
ATOM 614 O O . GLU A 1 83 ? -1.298 -10.549 1.313 1.00 98.31 83 GLU A O 1
ATOM 619 N N . LEU A 1 84 ? 0.710 -11.568 1.323 1.00 98.56 84 LEU A N 1
ATOM 620 C CA . LEU A 1 84 ? 1.357 -10.632 0.404 1.00 98.56 84 LEU A CA 1
ATOM 621 C C . LEU A 1 84 ? 1.400 -11.165 -1.028 1.00 98.56 84 LEU A C 1
ATOM 623 O O . LEU A 1 84 ? 1.609 -12.359 -1.254 1.00 98.56 84 LEU A O 1
ATOM 627 N N . TYR A 1 85 ? 1.281 -10.264 -2.000 1.00 98.25 85 TYR A N 1
ATOM 628 C CA . TYR A 1 85 ? 1.474 -10.571 -3.415 1.00 98.25 85 TYR A CA 1
ATOM 629 C C . TYR A 1 85 ? 2.000 -9.357 -4.190 1.00 98.25 85 TYR A C 1
ATOM 631 O O . TYR A 1 85 ? 1.654 -8.215 -3.906 1.00 98.25 85 TYR A O 1
ATOM 639 N N . GLN A 1 86 ? 2.815 -9.584 -5.220 1.00 97.31 86 GLN A N 1
ATOM 640 C CA . GLN A 1 86 ? 3.283 -8.505 -6.094 1.00 97.31 86 GLN A CA 1
ATOM 641 C C . GLN A 1 86 ? 2.166 -8.097 -7.065 1.00 97.31 86 GLN A C 1
ATOM 643 O O . GLN A 1 86 ? 1.706 -8.914 -7.865 1.00 97.31 86 GLN A O 1
ATOM 648 N N . PHE A 1 87 ? 1.734 -6.837 -7.011 1.00 96.81 87 PHE A N 1
ATOM 649 C CA . PHE A 1 87 ? 0.691 -6.297 -7.888 1.00 96.81 87 PHE A CA 1
ATOM 650 C C . PHE A 1 87 ? 1.279 -5.657 -9.153 1.00 96.81 87 PHE A C 1
ATOM 652 O O . PHE A 1 87 ? 0.841 -5.950 -10.266 1.00 96.81 87 PHE A O 1
ATOM 659 N N . ALA A 1 88 ? 2.283 -4.792 -8.998 1.00 96.75 88 ALA A N 1
ATOM 660 C CA . ALA A 1 88 ? 2.945 -4.122 -10.115 1.00 96.75 88 ALA A CA 1
ATOM 661 C C . ALA A 1 88 ? 4.456 -4.076 -9.899 1.00 96.75 88 ALA A C 1
ATOM 663 O O . ALA A 1 88 ? 4.915 -3.911 -8.778 1.00 96.75 88 ALA A O 1
ATOM 664 N N . ARG A 1 89 ? 5.223 -4.184 -10.986 1.00 97.38 89 ARG A N 1
ATOM 665 C CA . ARG A 1 89 ? 6.689 -4.110 -10.984 1.00 97.38 89 ARG A CA 1
ATOM 666 C C . ARG A 1 89 ? 7.145 -2.866 -11.731 1.00 97.38 89 ARG A C 1
ATOM 668 O O . ARG A 1 89 ? 6.697 -2.642 -12.862 1.00 97.38 89 ARG A O 1
ATOM 675 N N . ASN A 1 90 ? 8.086 -2.108 -11.174 1.00 97.25 90 ASN A N 1
ATOM 676 C CA . ASN A 1 90 ? 8.756 -1.049 -11.917 1.00 97.25 90 ASN A CA 1
ATOM 677 C C . ASN A 1 90 ? 9.662 -1.685 -12.986 1.00 97.25 90 ASN A C 1
ATOM 679 O O . ASN A 1 90 ? 10.718 -2.248 -12.708 1.00 97.25 90 ASN A O 1
ATOM 683 N N . ALA A 1 91 ? 9.208 -1.642 -14.239 1.00 96.25 91 ALA A N 1
ATOM 684 C CA . ALA A 1 91 ? 9.954 -2.155 -15.386 1.00 96.25 91 ALA A CA 1
ATOM 685 C C . ALA A 1 91 ? 10.840 -1.092 -16.060 1.00 96.25 91 ALA A C 1
ATOM 687 O O . ALA A 1 91 ? 11.546 -1.417 -17.014 1.00 96.25 91 ALA A O 1
ATOM 688 N N . LEU A 1 92 ? 10.780 0.164 -15.606 1.00 96.38 92 LEU A N 1
ATOM 689 C CA . LEU A 1 92 ? 11.497 1.286 -16.205 1.00 96.38 92 LEU A CA 1
ATOM 690 C C . LEU A 1 92 ? 12.887 1.470 -15.586 1.00 96.38 92 LEU A C 1
ATOM 692 O O . LEU A 1 92 ? 13.859 1.652 -16.318 1.00 96.38 92 LEU A O 1
ATOM 696 N N . ASN A 1 93 ? 12.973 1.479 -14.256 1.00 95.00 93 ASN A N 1
ATOM 697 C CA . ASN A 1 93 ? 14.199 1.729 -13.493 1.00 95.00 93 ASN A CA 1
ATOM 698 C C . ASN A 1 93 ? 14.049 1.244 -12.032 1.00 95.00 93 ASN A C 1
ATOM 700 O O . ASN A 1 93 ? 13.042 0.634 -11.693 1.00 95.00 93 ASN A O 1
ATOM 704 N N . GLY A 1 94 ? 15.045 1.519 -11.185 1.00 96.19 94 GLY A N 1
ATOM 705 C CA . GLY A 1 94 ? 15.009 1.239 -9.740 1.00 96.19 94 GLY A CA 1
ATOM 706 C C . GLY A 1 94 ? 14.499 2.400 -8.879 1.00 96.19 94 GLY A C 1
ATOM 707 O O . GLY A 1 94 ? 14.852 2.483 -7.717 1.00 96.19 94 GLY A O 1
ATOM 708 N N . SER A 1 95 ? 13.756 3.365 -9.435 1.00 97.25 95 SER A N 1
ATOM 709 C CA . SER A 1 95 ? 13.138 4.410 -8.606 1.00 97.25 95 SER A CA 1
ATOM 710 C C . SER A 1 95 ? 11.910 3.855 -7.891 1.00 97.25 95 SER A C 1
ATOM 712 O O . SER A 1 95 ? 11.138 3.109 -8.498 1.00 97.25 95 SER A O 1
ATOM 714 N N . GLU A 1 96 ? 11.683 4.309 -6.661 1.00 97.06 96 GLU A N 1
ATOM 715 C CA . GLU A 1 96 ? 10.507 3.959 -5.857 1.00 97.06 96 GLU A CA 1
ATOM 716 C C . GLU A 1 96 ? 9.178 4.214 -6.571 1.00 97.06 96 GLU A C 1
ATOM 718 O O . GLU A 1 96 ? 9.034 5.145 -7.391 1.00 97.06 96 GLU A O 1
ATOM 723 N N . PHE A 1 97 ? 8.190 3.398 -6.204 1.00 97.94 97 PHE A N 1
ATOM 724 C CA . PHE A 1 97 ? 6.801 3.771 -6.398 1.00 97.94 97 PHE A CA 1
ATOM 725 C C . PHE A 1 97 ? 6.366 4.707 -5.274 1.00 97.94 97 PHE A C 1
ATOM 727 O O . PHE A 1 97 ? 6.778 4.563 -4.135 1.00 97.94 97 PHE A O 1
ATOM 734 N N . THR A 1 98 ? 5.482 5.657 -5.569 1.00 97.44 98 THR A N 1
ATOM 735 C CA . THR A 1 98 ? 5.041 6.625 -4.561 1.00 97.44 98 THR A CA 1
ATOM 736 C C . THR A 1 98 ? 3.623 7.139 -4.803 1.00 97.44 98 THR A C 1
ATOM 738 O O . THR A 1 98 ? 3.132 7.183 -5.935 1.00 97.44 98 THR A O 1
ATOM 741 N N . GLY A 1 99 ? 2.945 7.552 -3.735 1.00 96.38 99 GLY A N 1
ATOM 742 C CA . GLY A 1 99 ? 1.679 8.281 -3.777 1.00 96.38 99 GLY A CA 1
ATOM 743 C C . GLY A 1 99 ? 0.506 7.478 -4.335 1.00 96.38 99 GLY A C 1
ATOM 744 O O . GLY A 1 99 ? -0.265 8.015 -5.132 1.00 96.38 99 GLY A O 1
ATOM 745 N N . ALA A 1 100 ? 0.378 6.203 -3.953 1.00 97.56 100 ALA A N 1
ATOM 746 C CA . ALA A 1 100 ? -0.739 5.371 -4.388 1.00 97.56 100 ALA A CA 1
ATOM 747 C C . ALA A 1 100 ? -2.086 5.848 -3.813 1.00 97.56 100 ALA A C 1
ATOM 749 O O . ALA A 1 100 ? -2.208 6.128 -2.619 1.00 97.56 100 ALA A O 1
ATOM 750 N N . THR A 1 101 ? -3.125 5.913 -4.649 1.00 97.62 101 THR A N 1
ATOM 751 C CA . THR A 1 101 ? -4.501 6.199 -4.220 1.00 97.62 101 THR A CA 1
ATOM 752 C C . THR A 1 101 ? -5.534 5.721 -5.234 1.00 97.62 101 THR A C 1
ATOM 754 O O . THR A 1 101 ? -5.298 5.763 -6.441 1.00 97.62 101 THR A O 1
ATOM 757 N N . PHE A 1 102 ? -6.705 5.306 -4.761 1.00 97.06 102 PHE A N 1
ATOM 758 C CA . PHE A 1 102 ? -7.837 4.983 -5.625 1.00 97.06 102 PHE A CA 1
ATOM 759 C C . PHE A 1 102 ? -8.729 6.208 -5.863 1.00 97.06 102 PHE A C 1
ATOM 761 O O . PHE A 1 102 ? -8.885 7.075 -5.001 1.00 97.06 102 PHE A O 1
ATOM 768 N N . SER A 1 103 ? -9.351 6.273 -7.041 1.00 96.56 103 SER A N 1
ATOM 769 C CA . SER A 1 103 ? -10.426 7.224 -7.319 1.00 96.56 103 SER A CA 1
ATOM 770 C C . SER A 1 103 ? -11.599 7.022 -6.346 1.00 96.56 103 SER A C 1
ATOM 772 O O . SER A 1 103 ? -11.824 5.902 -5.886 1.00 96.56 103 SER A O 1
ATOM 774 N N . PRO A 1 104 ? -12.412 8.060 -6.066 1.00 94.62 104 PRO A N 1
ATOM 775 C CA . PRO A 1 104 ? -13.547 7.939 -5.143 1.00 94.62 104 PRO A CA 1
ATOM 776 C C . PRO A 1 104 ? -14.585 6.873 -5.527 1.00 94.62 104 PRO A C 1
ATOM 778 O O . PRO A 1 104 ? -15.296 6.370 -4.665 1.00 94.62 104 PRO A O 1
ATOM 781 N N . ASP A 1 105 ? -14.690 6.536 -6.815 1.00 94.75 105 ASP A N 1
ATOM 782 C CA . ASP A 1 105 ? -15.566 5.472 -7.320 1.00 94.75 105 ASP A CA 1
ATOM 783 C C . ASP A 1 105 ? -14.907 4.079 -7.324 1.00 94.75 105 ASP A C 1
ATOM 785 O O . ASP A 1 105 ? -15.530 3.107 -7.751 1.00 94.75 105 ASP A O 1
ATOM 789 N N . GLY A 1 106 ? -13.648 3.982 -6.884 1.00 93.62 106 GLY A N 1
ATOM 790 C CA . GLY A 1 106 ? -12.866 2.752 -6.820 1.00 93.62 106 GLY A CA 1
ATOM 791 C C . GLY A 1 106 ? -12.468 2.170 -8.178 1.00 93.62 106 GLY A C 1
ATOM 792 O O . GLY A 1 106 ? -12.053 1.019 -8.256 1.00 93.62 106 GLY A O 1
ATOM 793 N N . ARG A 1 107 ? -12.615 2.908 -9.282 1.00 95.31 107 ARG A N 1
ATOM 794 C CA . ARG A 1 107 ? -12.398 2.359 -10.636 1.00 95.31 107 ARG A CA 1
ATOM 795 C C . ARG A 1 107 ? -11.000 2.573 -11.191 1.00 95.31 107 ARG A C 1
ATOM 797 O O . ARG A 1 107 ? -10.634 1.885 -12.141 1.00 95.31 107 ARG A O 1
ATOM 804 N N . THR A 1 108 ? -10.249 3.512 -10.624 1.00 97.75 108 THR A N 1
ATOM 805 C CA . THR A 1 108 ? -8.908 3.873 -11.091 1.00 97.75 108 THR A CA 1
ATOM 806 C C . THR A 1 108 ? -7.939 3.888 -9.921 1.00 97.75 108 THR A C 1
ATOM 808 O O . THR A 1 108 ? -8.180 4.595 -8.946 1.00 97.75 108 THR A O 1
ATOM 811 N N . LEU A 1 109 ? -6.839 3.149 -10.026 1.00 98.06 109 LEU A N 1
ATOM 812 C CA . LEU A 1 109 ? -5.686 3.315 -9.145 1.00 98.06 109 LEU A CA 1
ATOM 813 C C . LEU A 1 109 ? -4.726 4.312 -9.785 1.00 98.06 109 LEU A C 1
ATOM 815 O O . LEU A 1 109 ? -4.401 4.192 -10.967 1.00 98.06 109 LEU A O 1
ATOM 819 N N . PHE A 1 110 ? -4.238 5.252 -8.991 1.00 98.25 110 PHE A N 1
ATOM 820 C CA . PHE A 1 110 ? -3.134 6.129 -9.342 1.00 98.25 110 PHE A CA 1
ATOM 821 C C . PHE A 1 110 ? -1.930 5.798 -8.473 1.00 98.25 110 PHE A C 1
ATOM 823 O O . PHE A 1 110 ? -2.094 5.559 -7.283 1.00 98.25 110 PHE A O 1
ATOM 830 N N . PHE A 1 111 ? -0.736 5.818 -9.050 1.00 98.00 111 PHE A N 1
ATOM 831 C CA . PHE A 1 111 ? 0.543 5.820 -8.336 1.00 98.00 111 PHE A CA 1
ATOM 832 C C . PHE A 1 111 ? 1.606 6.439 -9.240 1.00 98.00 111 PHE A C 1
ATOM 834 O O . PHE A 1 111 ? 1.371 6.678 -10.429 1.00 98.00 111 PHE A O 1
ATOM 841 N N . ASN A 1 112 ? 2.779 6.710 -8.686 1.00 98.25 112 ASN A N 1
ATOM 842 C CA . ASN A 1 112 ? 3.850 7.396 -9.386 1.00 98.25 112 ASN A CA 1
ATOM 843 C C . ASN A 1 112 ? 5.144 6.596 -9.330 1.00 98.25 112 ASN A C 1
ATOM 845 O O . ASN A 1 112 ? 5.347 5.845 -8.389 1.00 98.25 112 ASN A O 1
ATOM 849 N N . ILE A 1 113 ? 6.036 6.819 -10.291 1.00 98.19 113 ILE A N 1
ATOM 850 C CA . ILE A 1 113 ? 7.468 6.545 -10.130 1.00 98.19 113 ILE A CA 1
ATOM 851 C C . ILE A 1 113 ? 8.131 7.881 -9.787 1.00 98.19 113 ILE A C 1
ATOM 853 O O . ILE A 1 113 ? 8.048 8.814 -10.600 1.00 98.19 113 ILE A O 1
ATOM 857 N N . GLN A 1 114 ? 8.781 7.988 -8.620 1.00 97.44 114 GLN A N 1
ATOM 858 C CA . GLN A 1 114 ? 9.288 9.274 -8.107 1.00 97.44 114 GLN A CA 1
ATOM 859 C C . GLN A 1 114 ? 10.252 9.946 -9.093 1.00 97.44 114 GLN A C 1
ATOM 861 O O . GLN A 1 114 ? 10.154 11.148 -9.349 1.00 97.44 114 GLN A O 1
ATOM 866 N N . ARG A 1 115 ? 11.161 9.173 -9.697 1.00 96.56 115 ARG A N 1
ATOM 867 C CA . ARG A 1 115 ? 12.129 9.642 -10.693 1.00 96.56 115 ARG A CA 1
ATOM 868 C C . ARG A 1 115 ? 11.991 8.806 -11.968 1.00 96.56 115 ARG A C 1
ATOM 870 O O . ARG A 1 115 ? 12.286 7.612 -11.961 1.00 96.56 115 ARG A O 1
ATOM 877 N N . PRO A 1 116 ? 11.562 9.402 -13.092 1.00 96.56 116 PRO A N 1
ATOM 878 C CA . PRO A 1 116 ? 11.627 10.832 -13.411 1.00 96.56 116 PRO A CA 1
ATOM 879 C C . PRO A 1 116 ? 10.363 11.654 -13.075 1.00 96.56 11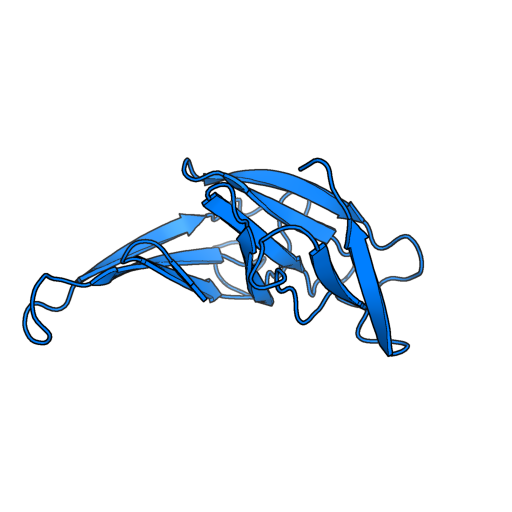6 PRO A C 1
ATOM 881 O O . PRO A 1 116 ? 10.230 12.760 -13.591 1.00 96.56 116 PRO A O 1
ATOM 884 N N . GLY A 1 117 ? 9.443 11.154 -12.245 1.00 97.25 117 GLY A N 1
ATOM 885 C CA . GLY A 1 117 ? 8.202 11.858 -11.895 1.00 97.25 117 GLY A CA 1
ATOM 886 C C . GLY A 1 117 ? 7.064 11.514 -12.850 1.00 97.25 117 GLY A C 1
ATOM 887 O O . GLY A 1 117 ? 6.478 12.392 -13.482 1.00 97.25 117 GLY A O 1
ATOM 888 N N . LEU A 1 118 ? 6.791 10.218 -13.002 1.00 98.25 118 LEU A N 1
ATOM 889 C CA . LEU A 1 118 ? 5.725 9.707 -13.865 1.00 98.25 118 LEU A CA 1
ATOM 890 C C . LEU A 1 118 ? 4.509 9.341 -13.028 1.00 98.25 118 LEU A C 1
ATOM 892 O O . LEU A 1 118 ? 4.663 8.632 -12.043 1.00 98.25 118 LEU A O 1
ATOM 896 N N . THR A 1 119 ? 3.318 9.740 -13.467 1.00 98.19 119 THR A N 1
ATOM 897 C CA . THR A 1 119 ? 2.043 9.321 -12.872 1.00 98.19 119 THR A CA 1
ATOM 898 C C . THR A 1 119 ? 1.359 8.302 -13.771 1.00 98.19 119 THR A C 1
ATOM 900 O O . THR A 1 119 ? 1.212 8.523 -14.975 1.00 98.19 119 THR A O 1
ATOM 903 N N . PHE A 1 120 ? 0.900 7.209 -13.174 1.00 97.75 120 PHE A N 1
ATOM 904 C CA . PHE A 1 120 ? 0.133 6.161 -13.832 1.00 97.75 120 PHE A CA 1
ATOM 905 C C . PHE A 1 120 ? -1.321 6.217 -13.379 1.00 97.75 120 PHE A C 1
ATOM 907 O O . PHE A 1 120 ? -1.615 6.538 -12.230 1.00 97.75 120 PHE A O 1
ATOM 914 N N . ALA A 1 121 ? -2.222 5.880 -14.295 1.00 98.00 121 ALA A N 1
ATOM 915 C CA . ALA A 1 121 ? -3.618 5.595 -14.014 1.00 98.00 121 ALA A CA 1
ATOM 916 C C . ALA A 1 121 ? -3.900 4.183 -14.529 1.00 98.00 121 ALA A C 1
ATOM 918 O O . ALA A 1 121 ? -3.628 3.885 -15.694 1.00 98.00 121 ALA A O 1
ATOM 919 N N . ILE A 1 122 ? -4.384 3.310 -13.653 1.00 96.94 122 ILE A N 1
ATOM 920 C CA . ILE A 1 122 ? -4.662 1.906 -13.948 1.00 96.94 122 ILE A CA 1
ATOM 921 C C . ILE A 1 122 ? -6.163 1.685 -13.801 1.00 96.94 122 ILE A C 1
ATOM 923 O O . ILE A 1 122 ? -6.738 1.991 -12.757 1.00 96.94 122 ILE A O 1
ATOM 927 N N . TRP A 1 123 ? -6.788 1.163 -14.854 1.00 95.00 123 TRP A N 1
ATOM 928 C CA . TRP A 1 123 ? -8.206 0.818 -14.877 1.00 95.00 123 TRP A CA 1
ATOM 929 C C . TRP A 1 123 ? -8.384 -0.685 -14.701 1.00 95.00 123 TRP A C 1
ATOM 931 O O . TRP A 1 123 ? -7.612 -1.468 -15.253 1.00 95.00 123 TRP A O 1
ATOM 941 N N . GLY A 1 124 ? -9.426 -1.061 -13.961 1.00 81.44 124 GLY A N 1
ATOM 942 C CA . GLY A 1 124 ? -9.821 -2.452 -13.769 1.00 81.44 124 GLY A CA 1
ATOM 943 C C . GLY A 1 124 ? -10.351 -3.154 -15.039 1.00 81.44 124 GLY A C 1
ATOM 944 O O . GLY A 1 124 ? -10.327 -2.591 -16.138 1.00 81.44 124 GLY A O 1
ATOM 945 N N . PRO A 1 125 ? -10.892 -4.379 -14.901 1.00 81.25 125 PRO A N 1
ATOM 946 C CA . PRO A 1 125 ? -11.448 -4.940 -13.666 1.00 81.25 125 PRO A CA 1
ATOM 947 C C . PRO A 1 125 ? -10.387 -5.253 -12.605 1.00 81.25 125 PRO A C 1
ATOM 949 O O . PRO A 1 125 ? -9.244 -5.543 -12.946 1.00 81.25 125 PRO A O 1
ATOM 952 N N . TRP A 1 126 ? -10.797 -5.130 -11.343 1.00 83.25 126 TRP A N 1
ATOM 953 C CA . TRP A 1 126 ? -10.000 -5.440 -10.156 1.00 83.25 126 TRP A CA 1
ATOM 954 C C . TRP A 1 126 ? -10.275 -6.865 -9.697 1.00 83.25 126 TRP A C 1
ATOM 956 O O . TRP A 1 126 ? -11.467 -7.256 -9.751 1.00 83.25 126 TRP A O 1
#

Secondary structure (DSSP, 8-state):
-EETTEEEEEETT-STTSS-EEEEEEE-SSTTS-EEEEEEE----TTT---EEEEEE-TTS-EEEEE--SSS-EEEEE-TT--EEEEEE--S-SPPEEEEEE-TTS-EEEEEETTTTEEEEEE---

Sequence (126 aa):
MYANGEVYFCCTEGGSAGVGQVWRYIPGTTATEGGTIELFVEPNDASVLENPDNITVAPFGDLFLCEDGDDIQYVVGVTPQGELYQFARNALNGSEFTGATFSPDGRTLFFNIQRPGLTFAIWGPW

pLDDT: mean 96.15, std 3.04, range [81.25, 98.62]

Radius of gyration: 14.71 Å; chains: 1; bounding box: 33×24×42 Å

Foldseek 3Di:
DDDPQKDKAKDQLDDPLRFIFIKIWHQDPDPPVGTDIDRLEDPSDVVQGGRFHDWDAAPVGWIWTKHDHDAWTFGWIQHPNRDIDGDGIDPPGNAIKADWDADPVRFWIWIFRPVVTGIDIDGDPD